Protein AF-A0A3Q9K697-F1 (afdb_monomer_lite)

Sequence (166 aa):
MRLKDEFSKLYELILGKHIRVTEDGYLLADDGKTVLEPRRKAKDVYQLDGGRGHDGISHFVMTSGNAEEFSQGAANIVTLYDISPYRNVPLRSEVAALENPDEPWDPEEPDGPADLDDYAVWKLLRTRPFADLPYAEIAVTVSDAGYLEHMVAGMRWATTMTGHVC

Foldseek 3Di:
DVVVVLVVVLVCQQQADKFFAAPVQWGDDPVSPHGDPPTDGPVVVAAFDSDWDQPPRTTITGGDHNVPVSVVSVCLFFVDKDKAPKDLQDWPQVLCCQVPVPDHDDPVDDTDGDDPPDPSSVVVQVPDDPVNHIDIDMDTDTPDPVVVVVVCVPDDDDDDDDDDDD

Organism: NCBI:txid47763

Secondary structure (DSSP, 8-state):
-HHHHHHHHHHHHHH--EEEE-TT-BBB-TTSSSBPSS--BHHHHS-EEEEEEE-SSSEEEEE---HHHHHHHHHHHEEEEEEPPPBSPPBHHHHHHHH-TTSPPPTTS---BPPTT-HHHHHHHTTS-GGGS-B--EEEEESSTHHHHHHTTT--------S---

Structure (mmCIF, N/CA/C/O backbone):
data_AF-A0A3Q9K697-F1
#
_entry.id   AF-A0A3Q9K697-F1
#
loop_
_atom_site.group_PDB
_atom_site.id
_atom_site.type_symbol
_atom_site.label_atom_id
_atom_site.label_alt_id
_atom_site.label_comp_id
_atom_site.label_asym_id
_atom_site.label_entity_id
_atom_site.label_seq_id
_atom_site.pdbx_PDB_ins_code
_atom_site.Cartn_x
_atom_site.Cartn_y
_atom_site.Cartn_z
_atom_site.occupancy
_atom_site.B_iso_or_equiv
_atom_site.auth_seq_id
_atom_site.auth_comp_id
_atom_site.auth_asym_id
_atom_site.auth_atom_id
_atom_site.pdbx_PDB_model_num
ATOM 1 N N . MET A 1 1 ? -7.075 -16.241 16.932 1.00 50.84 1 MET A N 1
ATOM 2 C CA . MET A 1 1 ? -5.805 -16.508 16.222 1.00 50.84 1 MET A CA 1
ATOM 3 C C . MET A 1 1 ? -4.968 -15.258 16.386 1.00 50.84 1 MET A C 1
ATOM 5 O O . MET A 1 1 ? -5.365 -14.237 15.847 1.00 50.84 1 MET A O 1
ATOM 9 N N . ARG A 1 2 ? -3.896 -15.321 17.187 1.00 61.94 2 ARG A N 1
ATOM 10 C CA . ARG A 1 2 ? -3.099 -14.166 17.648 1.00 61.94 2 ARG A CA 1
ATOM 11 C C . ARG A 1 2 ? -2.743 -13.168 16.531 1.00 61.94 2 ARG A C 1
ATOM 13 O O . ARG A 1 2 ? -2.864 -11.968 16.722 1.00 61.94 2 ARG A O 1
ATOM 20 N N . LEU A 1 3 ? -2.419 -13.687 15.348 1.00 64.56 3 LEU A N 1
ATOM 21 C CA . LEU A 1 3 ? -2.009 -12.910 14.177 1.00 64.56 3 LEU A CA 1
ATOM 22 C C . LEU A 1 3 ? -3.118 -11.993 13.628 1.00 64.56 3 LEU A C 1
ATOM 24 O O . LEU A 1 3 ? -2.841 -10.868 13.226 1.00 64.56 3 LEU A O 1
ATOM 28 N N . LYS A 1 4 ? -4.387 -12.425 13.661 1.00 66.19 4 LYS A N 1
ATOM 29 C CA . LYS A 1 4 ? -5.517 -11.633 13.141 1.00 66.19 4 LYS A CA 1
ATOM 30 C C . LYS A 1 4 ? -5.713 -10.332 13.928 1.00 66.19 4 LYS A C 1
ATOM 32 O O . LYS A 1 4 ? -5.968 -9.286 13.335 1.00 66.19 4 LYS A O 1
ATOM 37 N N . ASP A 1 5 ? -5.574 -10.410 15.248 1.00 73.00 5 ASP A N 1
ATOM 38 C CA . ASP A 1 5 ? -5.755 -9.264 16.140 1.00 73.00 5 ASP A CA 1
ATOM 39 C C . ASP A 1 5 ? -4.549 -8.307 16.050 1.00 73.00 5 ASP A C 1
ATOM 41 O O . ASP A 1 5 ? -4.717 -7.088 16.055 1.00 73.00 5 ASP A O 1
ATOM 45 N N . GLU A 1 6 ? -3.337 -8.847 15.872 1.00 75.31 6 GLU A N 1
ATOM 46 C CA . GLU A 1 6 ? -2.110 -8.064 15.667 1.00 75.31 6 GLU A CA 1
ATOM 47 C C . GLU A 1 6 ? -2.125 -7.270 14.346 1.00 75.31 6 GLU A C 1
ATOM 49 O O . GLU A 1 6 ? -1.790 -6.084 14.348 1.00 75.31 6 GLU A O 1
ATOM 54 N N . PHE A 1 7 ? -2.588 -7.858 13.234 1.00 74.88 7 PHE A N 1
ATOM 55 C CA . PHE A 1 7 ? -2.741 -7.130 11.964 1.00 74.88 7 PHE A CA 1
ATOM 56 C C . PHE A 1 7 ? -3.802 -6.034 12.034 1.00 74.88 7 PHE A C 1
ATOM 58 O O . PHE A 1 7 ? -3.580 -4.933 11.530 1.00 74.88 7 PHE A O 1
ATOM 65 N N . SER A 1 8 ? -4.938 -6.308 12.684 1.00 75.50 8 SER A N 1
ATOM 66 C CA . SER A 1 8 ? -5.965 -5.286 12.902 1.00 75.50 8 SER A CA 1
ATOM 67 C C . SER A 1 8 ? -5.396 -4.108 13.692 1.00 75.50 8 SER A C 1
ATOM 69 O O . SER A 1 8 ? -5.644 -2.959 13.337 1.00 75.50 8 SER A O 1
ATOM 71 N N . LYS A 1 9 ? -4.571 -4.381 14.713 1.00 82.38 9 LYS A N 1
ATOM 72 C CA . LYS A 1 9 ? -3.900 -3.335 15.487 1.00 82.38 9 LYS A CA 1
ATOM 73 C C . LYS A 1 9 ? -2.928 -2.523 14.627 1.00 82.38 9 LYS A C 1
ATOM 75 O O . LYS A 1 9 ? -2.962 -1.302 14.693 1.00 82.38 9 LYS A O 1
ATOM 80 N N . LEU A 1 10 ? -2.098 -3.156 13.797 1.00 81.38 10 LEU A N 1
ATOM 81 C CA . LEU A 1 10 ? -1.206 -2.430 12.880 1.00 81.38 10 LEU A CA 1
ATOM 82 C C . LEU A 1 10 ? -1.974 -1.527 11.906 1.00 81.38 10 LEU A C 1
ATOM 84 O O . LEU A 1 10 ? -1.554 -0.401 11.647 1.00 81.38 10 LEU A O 1
ATOM 88 N N . TYR A 1 11 ? -3.112 -1.996 11.398 1.00 79.88 11 TYR A N 1
ATOM 89 C CA . TYR A 1 11 ? -3.968 -1.211 10.511 1.00 79.88 11 TYR A CA 1
ATOM 90 C C . TYR A 1 11 ? -4.590 0.000 11.226 1.00 79.88 11 TYR A C 1
ATOM 92 O O . TYR A 1 11 ? -4.641 1.098 10.674 1.00 79.88 11 TYR A O 1
ATOM 100 N N . GLU A 1 12 ? -5.003 -0.159 12.484 1.00 85.75 12 GLU A N 1
ATOM 101 C CA . GLU A 1 12 ? -5.438 0.972 13.312 1.00 85.75 12 GLU A CA 1
ATOM 102 C C . GLU A 1 12 ? -4.287 1.937 13.625 1.00 85.75 12 GLU A C 1
ATOM 104 O O . GLU A 1 12 ? -4.508 3.140 13.711 1.00 85.75 12 GLU A O 1
ATOM 109 N N . LEU A 1 13 ? -3.051 1.452 13.762 1.00 86.44 13 LEU A N 1
ATOM 110 C CA . LEU A 1 13 ? -1.897 2.323 13.983 1.00 86.44 13 LEU A CA 1
ATOM 111 C C . LEU A 1 13 ? -1.549 3.152 12.743 1.00 86.44 13 LEU A C 1
ATOM 113 O O . LEU A 1 13 ? -1.099 4.280 12.900 1.00 86.44 13 LEU A O 1
ATOM 117 N N . ILE A 1 14 ? -1.771 2.656 11.522 1.00 83.81 14 ILE A N 1
ATOM 118 C CA . ILE A 1 14 ? -1.457 3.435 10.314 1.00 83.81 14 ILE A CA 1
ATOM 119 C C . ILE A 1 14 ? -2.583 4.389 9.900 1.00 83.81 14 ILE A C 1
ATOM 121 O O . ILE A 1 14 ? -2.304 5.526 9.529 1.00 83.81 14 ILE A O 1
ATOM 125 N N . LEU A 1 15 ? -3.848 3.969 9.996 1.00 83.56 15 LEU A N 1
ATOM 126 C CA . LEU A 1 15 ? -4.989 4.775 9.534 1.00 83.56 15 LEU A CA 1
ATOM 127 C C . LEU A 1 15 ? -5.803 5.410 10.663 1.00 83.56 15 LEU A C 1
ATOM 129 O O . LEU A 1 15 ? -6.660 6.250 10.402 1.00 83.56 15 LEU A O 1
ATOM 133 N N . GLY A 1 16 ? -5.549 5.014 11.906 1.00 87.25 16 GLY A N 1
ATOM 134 C CA . GLY A 1 16 ? -6.386 5.351 13.045 1.00 87.25 16 GLY A CA 1
ATOM 135 C C . GLY A 1 16 ? -7.506 4.342 13.269 1.00 87.25 16 GLY A C 1
ATOM 136 O O . GLY A 1 16 ? -7.898 3.565 12.391 1.00 87.25 16 GLY A O 1
ATOM 137 N N . LYS A 1 17 ? -8.062 4.363 14.480 1.00 88.56 17 LYS A N 1
ATOM 138 C CA . LYS A 1 17 ? -9.176 3.500 14.849 1.00 88.56 17 LYS A CA 1
ATOM 139 C C . LYS A 1 17 ? -10.447 3.945 14.144 1.00 88.56 17 LYS A C 1
ATOM 141 O O . LYS A 1 17 ? -10.842 5.108 14.216 1.00 88.56 17 LYS A O 1
ATOM 146 N N . HIS A 1 18 ? -11.125 2.981 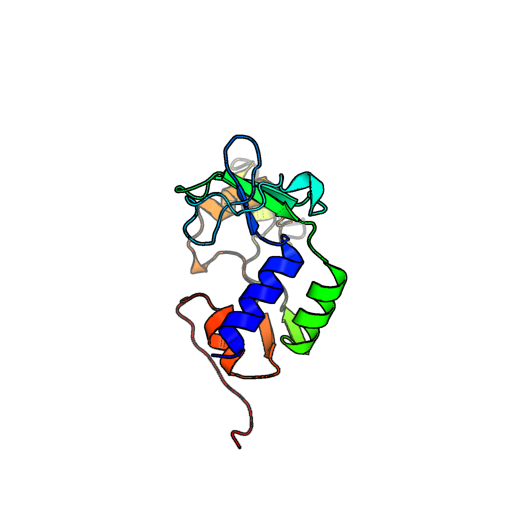13.540 1.00 90.19 18 HIS A N 1
ATOM 147 C CA . HIS A 1 18 ? -12.415 3.172 12.901 1.00 90.19 18 HIS A CA 1
ATOM 148 C C . HIS A 1 18 ? -13.535 3.247 13.953 1.00 90.19 18 HIS A C 1
ATOM 150 O O . HIS A 1 18 ? -13.776 2.288 14.686 1.00 90.19 18 HIS A O 1
ATOM 156 N N . ILE A 1 19 ? -14.217 4.392 14.047 1.00 93.12 19 ILE A N 1
ATOM 157 C CA . ILE A 1 19 ? -15.293 4.630 15.015 1.00 93.12 19 ILE A CA 1
ATOM 158 C C . ILE A 1 19 ? -16.597 4.866 14.261 1.00 93.12 19 ILE A C 1
ATOM 160 O O . ILE A 1 19 ? -16.758 5.873 13.566 1.00 93.12 19 ILE A O 1
ATOM 164 N N . ARG A 1 20 ? -17.550 3.951 14.442 1.00 95.81 20 ARG A N 1
ATOM 165 C CA . ARG A 1 20 ? -18.887 4.068 13.861 1.00 95.81 20 ARG A CA 1
ATOM 166 C C . ARG A 1 20 ? -19.710 5.111 14.591 1.00 95.81 20 ARG A C 1
ATOM 168 O O . ARG A 1 20 ? -19.751 5.155 15.825 1.00 95.81 20 ARG A O 1
ATOM 175 N N . VAL A 1 21 ? -20.382 5.940 13.807 1.00 96.94 21 VAL A N 1
ATOM 176 C CA . VAL A 1 21 ? -21.202 7.035 14.298 1.00 96.94 21 VAL A CA 1
ATOM 177 C C . VAL A 1 21 ? -22.496 7.182 13.508 1.00 96.94 21 VAL A C 1
ATOM 179 O O . VAL A 1 21 ? -22.601 6.795 12.345 1.00 96.94 21 VAL A O 1
ATOM 182 N N . THR A 1 22 ? -23.500 7.783 14.138 1.00 96.12 22 THR A N 1
ATOM 183 C CA . THR A 1 22 ? -24.665 8.312 13.421 1.00 96.12 22 THR A CA 1
ATOM 184 C C . THR A 1 22 ? -24.242 9.454 12.492 1.00 96.12 22 THR A C 1
ATOM 186 O O . THR A 1 22 ? -23.162 10.021 12.653 1.00 96.12 22 THR A O 1
ATOM 189 N N . GLU A 1 23 ? -25.139 9.893 11.608 1.00 92.81 23 GLU A N 1
ATOM 190 C CA . GLU A 1 23 ? -24.937 11.098 10.786 1.00 92.81 23 GLU A CA 1
ATOM 191 C C . GLU A 1 23 ? -24.586 12.337 11.641 1.00 92.81 23 GLU A C 1
ATOM 193 O O . GLU A 1 23 ? -23.666 13.087 11.325 1.00 92.81 23 GLU A O 1
ATOM 198 N N . ASP A 1 24 ? -25.212 12.471 12.818 1.00 93.69 24 ASP A N 1
ATOM 199 C CA . ASP A 1 24 ? -24.921 13.545 13.785 1.00 93.69 24 ASP A CA 1
ATOM 200 C C . ASP A 1 24 ? -23.622 13.367 14.613 1.00 93.69 24 ASP A C 1
ATOM 202 O O . 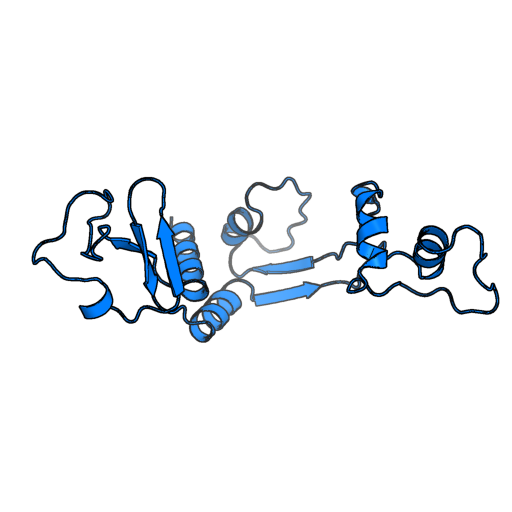ASP A 1 24 ? -23.310 14.198 15.483 1.00 93.69 24 ASP A O 1
ATOM 206 N N . GLY A 1 25 ? -22.881 12.273 14.401 1.00 94.94 25 GLY A N 1
ATOM 207 C CA . GLY A 1 25 ? -21.607 11.977 15.063 1.00 94.94 25 GLY A CA 1
ATOM 208 C C . GLY A 1 25 ? -21.692 11.271 16.424 1.00 94.94 25 GLY A C 1
ATOM 209 O O . GLY A 1 25 ? -20.708 11.301 17.169 1.00 94.94 25 GLY A O 1
ATOM 210 N N . TYR A 1 26 ? -22.831 10.671 16.791 1.00 97.38 26 TYR A N 1
ATOM 211 C CA . TYR A 1 26 ? -22.979 9.915 18.045 1.00 97.38 26 TYR A CA 1
ATOM 212 C C . TYR A 1 26 ? -22.442 8.498 17.923 1.00 97.38 26 TYR A C 1
ATOM 214 O O . TYR A 1 26 ? -22.660 7.859 16.902 1.00 97.38 26 TYR A O 1
ATOM 222 N N . LEU A 1 27 ? -21.783 8.008 18.974 1.00 97.06 27 LEU A N 1
ATOM 223 C CA . LEU A 1 27 ? -21.168 6.682 18.988 1.00 97.06 27 LEU A CA 1
ATOM 224 C C . LEU A 1 27 ? -22.199 5.562 18.806 1.00 97.06 27 LEU A C 1
ATOM 226 O O . LEU A 1 27 ? -23.234 5.535 19.479 1.00 97.06 27 LEU A O 1
ATOM 230 N N . LEU A 1 28 ? -21.868 4.626 17.920 1.00 96.94 28 LEU A N 1
ATOM 231 C CA . LEU A 1 28 ? -22.634 3.414 17.658 1.00 96.94 28 LEU A CA 1
ATOM 232 C C . LEU A 1 28 ? -21.919 2.184 18.222 1.00 96.94 28 LEU A C 1
ATOM 234 O O . LEU A 1 28 ? -20.698 2.172 18.378 1.00 96.94 28 LEU A O 1
ATOM 238 N N . ALA A 1 29 ? -22.696 1.149 18.523 1.00 94.44 29 ALA A N 1
ATOM 239 C CA . ALA A 1 29 ? -22.194 -0.177 18.840 1.00 94.44 29 ALA A CA 1
ATOM 240 C C . ALA A 1 29 ? -21.620 -0.866 17.589 1.00 94.44 29 ALA A C 1
ATOM 242 O O . ALA A 1 29 ? -21.742 -0.382 16.460 1.00 94.44 29 ALA A O 1
ATOM 243 N N . ASP A 1 30 ? -21.033 -2.047 17.787 1.00 89.38 30 ASP A N 1
ATOM 244 C CA . ASP A 1 30 ? -20.393 -2.822 16.718 1.00 89.38 30 ASP A CA 1
ATOM 245 C C . ASP A 1 30 ? -21.367 -3.286 15.624 1.00 89.38 30 ASP A C 1
ATOM 247 O O . ASP A 1 30 ? -20.938 -3.614 14.519 1.00 89.38 30 ASP A O 1
ATOM 251 N N . ASP A 1 31 ? -22.676 -3.274 15.885 1.00 91.62 31 ASP A N 1
ATOM 252 C CA . ASP A 1 31 ? -23.705 -3.539 14.874 1.00 91.62 31 ASP A CA 1
ATOM 253 C C . ASP A 1 31 ? -23.899 -2.382 13.873 1.00 91.62 31 ASP A C 1
ATOM 255 O O . ASP A 1 31 ? -24.618 -2.538 12.883 1.00 91.62 31 ASP A O 1
ATOM 259 N N . GLY A 1 32 ? -23.271 -1.227 14.128 1.00 90.25 32 GLY A N 1
ATOM 260 C CA . GLY A 1 32 ? -23.369 -0.017 13.315 1.00 90.25 32 GLY A CA 1
ATOM 261 C C . GLY A 1 32 ? -24.757 0.621 13.312 1.00 90.25 32 GLY A C 1
ATOM 262 O O . GLY A 1 32 ? -25.053 1.416 12.426 1.00 90.25 32 GLY A O 1
ATOM 263 N N . LYS A 1 33 ? -25.634 0.272 14.258 1.00 93.62 33 LYS A N 1
ATOM 264 C CA . LYS A 1 33 ? -27.035 0.728 14.287 1.00 93.62 33 LYS A CA 1
ATOM 265 C C . LYS A 1 33 ? -27.474 1.190 15.666 1.00 93.62 33 LYS A C 1
ATOM 267 O O . LYS A 1 33 ? -28.210 2.169 15.779 1.00 93.62 33 LYS A O 1
ATOM 272 N N . THR A 1 34 ? -27.036 0.501 16.710 1.00 96.50 34 THR A N 1
ATOM 273 C CA . THR A 1 34 ? -27.436 0.797 18.081 1.00 96.50 34 THR A CA 1
ATOM 274 C C . THR A 1 34 ? -26.610 1.958 18.617 1.00 96.50 34 THR A C 1
ATOM 276 O O . THR A 1 34 ? -25.388 1.872 18.695 1.00 96.50 34 THR A O 1
ATOM 279 N N . VAL A 1 35 ? -27.269 3.053 19.003 1.00 96.38 35 VAL A N 1
ATOM 280 C CA . VAL A 1 35 ? -26.604 4.183 19.671 1.00 96.38 35 VAL A CA 1
ATOM 281 C C . VAL A 1 35 ? -26.164 3.751 21.066 1.00 96.38 35 VAL A C 1
ATOM 283 O O . VAL A 1 35 ? -26.956 3.193 21.825 1.00 96.38 35 VAL A O 1
ATOM 286 N N . LEU A 1 36 ? -24.896 3.996 21.400 1.00 95.12 36 LEU A N 1
ATOM 287 C CA . LEU A 1 36 ? -24.352 3.651 22.710 1.00 95.12 36 LEU A CA 1
ATOM 288 C C . LEU A 1 36 ? -24.876 4.594 23.793 1.00 95.12 36 LEU A C 1
ATOM 290 O O . LEU A 1 36 ? -24.879 5.814 23.618 1.00 95.12 36 LEU A O 1
ATOM 294 N N . GLU A 1 37 ? -25.213 4.016 24.946 1.00 94.00 37 GLU A N 1
ATOM 295 C CA . GLU A 1 37 ? -25.554 4.760 26.155 1.00 94.00 37 GLU A CA 1
ATOM 296 C C . GLU A 1 37 ? -24.394 4.729 27.174 1.00 94.00 37 GLU A C 1
ATOM 298 O O . GLU A 1 37 ? -23.790 3.675 27.390 1.00 94.00 37 GLU A O 1
ATOM 303 N N . PRO A 1 38 ? -24.044 5.864 27.813 1.00 92.56 38 PRO A N 1
ATOM 304 C CA . PRO A 1 38 ? -24.649 7.180 27.627 1.00 92.56 38 PRO A CA 1
ATOM 305 C C . PRO A 1 38 ? -24.288 7.794 26.268 1.00 92.56 38 PRO A C 1
ATOM 307 O O . PRO A 1 38 ? -23.133 7.721 25.826 1.00 92.56 38 PRO A O 1
ATOM 310 N N . ARG A 1 39 ? -25.276 8.446 25.646 1.00 95.25 39 ARG A N 1
ATOM 311 C CA . ARG A 1 39 ? -25.136 9.103 24.343 1.00 95.25 39 ARG A CA 1
ATOM 312 C C . ARG A 1 39 ? -24.018 10.151 24.349 1.00 95.25 39 ARG A C 1
ATOM 314 O O . ARG A 1 39 ? -24.119 11.197 24.988 1.00 95.25 39 ARG A O 1
ATOM 321 N N . ARG A 1 40 ? -22.957 9.888 23.583 1.00 96.81 40 ARG A N 1
ATOM 322 C CA . ARG A 1 40 ? -21.770 10.751 23.441 1.00 96.81 40 ARG A CA 1
ATOM 323 C C . ARG A 1 40 ? -21.397 10.920 21.975 1.00 96.81 40 ARG A C 1
ATOM 325 O O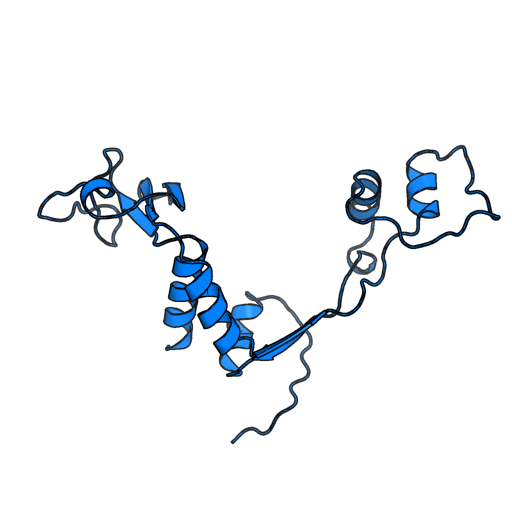 . ARG A 1 40 ? -21.576 9.988 21.189 1.00 96.81 40 ARG A O 1
ATOM 332 N N . LYS A 1 41 ? -20.887 12.096 21.597 1.00 96.06 41 LYS A N 1
ATOM 333 C CA . LYS A 1 41 ? -20.324 12.297 20.256 1.00 96.06 41 LYS A CA 1
ATOM 334 C C . LYS A 1 41 ? -18.883 11.813 20.219 1.00 96.06 41 LYS A C 1
ATOM 336 O O . LYS A 1 41 ? -18.150 11.986 21.188 1.00 96.06 41 LYS A O 1
ATOM 341 N N . ALA A 1 42 ? -18.461 11.261 19.084 1.00 93.75 42 ALA A N 1
ATOM 342 C CA . ALA A 1 42 ? -17.102 10.747 18.932 1.00 93.75 42 ALA A CA 1
ATOM 343 C C . ALA A 1 42 ? -16.037 11.824 19.191 1.00 93.75 42 ALA A C 1
ATOM 345 O O . ALA A 1 42 ? -15.076 11.567 19.904 1.00 93.75 42 ALA A O 1
ATOM 346 N N . LYS A 1 43 ? -16.258 13.052 18.707 1.00 93.50 43 LYS A N 1
ATOM 347 C CA . LYS A 1 43 ? -15.337 14.187 18.900 1.00 93.50 43 LYS A CA 1
ATOM 348 C C . LYS A 1 43 ? -15.134 14.612 20.362 1.00 93.50 43 LYS A C 1
ATOM 350 O O . LYS A 1 43 ? -14.167 15.298 20.658 1.00 93.50 43 LYS A O 1
ATOM 355 N N . ASP A 1 44 ? -16.064 14.254 21.250 1.00 94.88 44 ASP A N 1
ATOM 356 C CA . ASP A 1 44 ? -15.986 14.605 22.673 1.00 94.88 44 ASP A CA 1
ATOM 357 C C . ASP A 1 44 ? -15.212 13.535 23.466 1.00 94.88 44 ASP A C 1
ATOM 359 O O . ASP A 1 44 ? -14.869 13.741 24.627 1.00 94.88 44 ASP A O 1
ATOM 363 N N . VAL A 1 45 ? -14.969 12.370 22.853 1.00 93.25 45 VAL A N 1
ATOM 364 C CA . VAL A 1 45 ? -14.338 11.197 23.479 1.00 93.25 45 VAL A CA 1
ATOM 365 C C . VAL A 1 45 ? -12.976 10.890 22.855 1.00 93.25 45 VAL A C 1
ATOM 367 O O . VAL A 1 45 ? -12.089 10.390 23.542 1.00 93.25 45 VAL A O 1
ATOM 370 N N . TYR A 1 46 ? -12.805 11.188 21.568 1.00 90.25 46 TYR A N 1
ATOM 371 C CA . TYR A 1 46 ? -11.635 10.825 20.779 1.00 90.25 46 TYR A CA 1
ATOM 372 C C . TYR A 1 46 ? -11.044 12.035 20.061 1.00 90.25 46 TYR A C 1
ATOM 374 O O . TYR A 1 46 ? -11.763 12.939 19.632 1.00 90.25 46 TYR A O 1
ATOM 382 N N . GLN A 1 47 ? -9.728 12.000 19.859 1.00 89.50 47 GLN A N 1
ATOM 383 C CA . GLN A 1 47 ? -9.036 12.886 18.932 1.00 89.50 47 GLN A CA 1
ATOM 384 C C . GLN A 1 47 ? -9.208 12.345 17.507 1.00 89.50 47 GLN A C 1
ATOM 386 O O . GLN A 1 47 ? -8.806 11.219 17.221 1.00 89.50 47 GLN A O 1
ATOM 391 N N . LEU A 1 48 ? -9.853 13.130 16.642 1.00 89.88 48 LEU A N 1
ATOM 392 C CA . LEU A 1 48 ? -10.248 12.727 15.291 1.00 89.88 48 LEU A CA 1
ATOM 393 C C . LEU A 1 48 ? -9.517 13.571 14.243 1.00 89.88 48 LEU A C 1
ATOM 395 O O . LEU A 1 48 ? -9.780 14.768 14.130 1.00 89.88 48 LEU A O 1
ATOM 399 N N . ASP A 1 49 ? -8.648 12.946 13.459 1.00 86.38 49 ASP A N 1
ATOM 400 C CA . ASP A 1 49 ? -7.961 13.566 12.315 1.00 86.38 49 ASP A CA 1
ATOM 401 C C . ASP A 1 49 ? -7.699 12.580 11.152 1.00 86.38 49 ASP A C 1
ATOM 403 O O . ASP A 1 49 ? -7.339 13.019 10.062 1.00 86.38 49 ASP A O 1
ATOM 407 N N . GLY A 1 50 ? -7.973 11.279 11.327 1.00 82.44 50 GLY A N 1
ATOM 408 C CA . GLY A 1 50 ? -7.758 10.239 10.312 1.00 82.44 50 GLY A CA 1
ATOM 409 C C . GLY A 1 50 ? -8.797 10.218 9.186 1.00 82.44 50 GLY A C 1
ATOM 410 O O . GLY A 1 50 ? -8.720 9.400 8.274 1.00 82.44 50 GLY A O 1
ATOM 411 N N . GLY A 1 51 ? -9.789 11.111 9.234 1.00 87.62 51 GLY A N 1
ATOM 412 C CA . GLY A 1 51 ? -10.808 11.267 8.198 1.00 87.62 51 GLY A CA 1
ATOM 413 C C . GLY A 1 51 ? -12.187 10.724 8.575 1.00 87.62 51 GLY A C 1
ATOM 414 O O . GLY A 1 51 ? -12.495 10.443 9.736 1.00 87.62 51 GLY A O 1
ATOM 415 N N . ARG A 1 52 ? -13.067 10.660 7.571 1.00 92.50 52 ARG A N 1
ATOM 416 C CA . ARG A 1 52 ? -14.474 10.263 7.713 1.00 92.50 52 ARG A CA 1
ATOM 417 C C . ARG A 1 52 ? -14.988 9.578 6.452 1.00 92.50 52 ARG A C 1
ATOM 419 O O . ARG A 1 52 ? -14.527 9.895 5.357 1.00 92.50 52 ARG A O 1
ATOM 426 N N . GLY A 1 53 ? -15.991 8.721 6.599 1.00 92.44 53 GLY A N 1
ATOM 427 C CA . GLY A 1 53 ? -16.607 8.021 5.475 1.00 92.44 53 GLY A CA 1
ATOM 428 C C . GLY A 1 53 ? -17.911 7.315 5.833 1.00 92.44 53 GLY A C 1
ATOM 429 O O . GLY A 1 53 ? -18.573 7.660 6.815 1.00 92.44 53 GLY A O 1
ATOM 430 N N . HIS A 1 54 ? -18.291 6.349 4.998 1.00 92.94 54 HIS A N 1
ATOM 431 C CA . HIS A 1 54 ? -19.469 5.507 5.181 1.00 92.94 54 HIS A CA 1
ATOM 432 C C . HIS A 1 54 ? -19.140 4.062 4.783 1.00 92.94 54 HIS A C 1
ATOM 434 O O . HIS A 1 54 ? -18.600 3.838 3.700 1.00 92.94 54 HIS A O 1
ATOM 440 N N . ASP A 1 55 ? -19.457 3.088 5.640 1.00 88.19 55 ASP A N 1
ATOM 441 C CA . ASP A 1 55 ? -19.116 1.665 5.440 1.00 88.19 55 ASP A CA 1
ATOM 442 C C . ASP A 1 55 ? -20.259 0.837 4.819 1.00 88.19 55 ASP A C 1
ATOM 444 O O . ASP A 1 55 ? -20.194 -0.388 4.744 1.00 88.19 55 ASP A O 1
ATOM 448 N N . GLY A 1 56 ? -21.320 1.509 4.366 1.00 88.94 56 GLY A N 1
ATOM 449 C CA . GLY A 1 56 ? -22.527 0.887 3.813 1.00 88.94 56 GLY A CA 1
ATOM 450 C C . GLY A 1 56 ? -23.615 0.634 4.859 1.00 88.94 56 GLY A C 1
ATOM 451 O O . GLY A 1 56 ? -24.772 0.454 4.487 1.00 88.94 56 GLY A O 1
ATOM 452 N N . ILE A 1 57 ? -23.269 0.680 6.148 1.00 91.81 57 ILE A N 1
ATOM 453 C CA . ILE A 1 57 ? -24.203 0.513 7.269 1.00 91.81 57 ILE A CA 1
ATOM 454 C C . ILE A 1 57 ? -24.303 1.807 8.078 1.00 91.81 57 ILE A C 1
ATOM 456 O O . ILE A 1 57 ? -25.399 2.202 8.472 1.00 91.81 57 ILE A O 1
ATOM 460 N N . SER A 1 58 ? -23.166 2.455 8.326 1.00 93.50 58 SER A N 1
ATOM 461 C CA . SER A 1 58 ? -23.052 3.623 9.190 1.00 93.50 58 SER A CA 1
ATOM 462 C C . SER A 1 58 ? -22.030 4.625 8.671 1.00 93.50 58 SER A C 1
ATOM 464 O O . SER A 1 58 ? -21.133 4.300 7.885 1.00 93.50 58 SER A O 1
ATOM 466 N N . HIS A 1 59 ? -22.148 5.862 9.152 1.00 95.88 59 HIS A N 1
ATOM 467 C CA . HIS A 1 59 ? -21.058 6.815 9.039 1.00 95.88 59 HIS A CA 1
ATOM 468 C C . HIS A 1 59 ? -19.923 6.410 9.968 1.00 95.88 59 HIS A C 1
ATOM 470 O O . HIS A 1 59 ? -20.125 5.776 11.005 1.00 95.88 59 HIS A O 1
ATOM 476 N N . PHE A 1 60 ? -18.719 6.832 9.620 1.00 94.25 60 PHE A N 1
ATOM 477 C CA . PHE A 1 60 ? -17.574 6.638 10.479 1.00 94.25 60 PHE A CA 1
ATOM 478 C C . PHE A 1 60 ? -16.642 7.831 10.492 1.00 94.25 60 PHE A C 1
ATOM 480 O O . PHE A 1 60 ? -16.566 8.615 9.542 1.00 94.25 60 PHE A O 1
ATOM 487 N N . VAL A 1 61 ? -15.900 7.920 11.586 1.00 94.50 61 VAL A N 1
ATOM 488 C CA . VAL A 1 61 ? -14.771 8.824 11.775 1.00 94.50 61 VAL A CA 1
ATOM 489 C C . VAL A 1 61 ? -13.569 8.010 12.230 1.00 94.50 61 VAL A C 1
ATOM 491 O O . VAL A 1 61 ? -13.729 6.941 12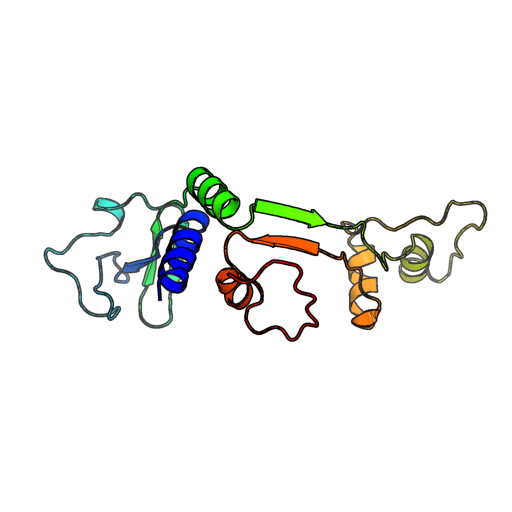.822 1.00 94.50 61 VAL A O 1
ATOM 494 N N . MET A 1 62 ? -12.371 8.500 11.942 1.00 93.12 62 MET A N 1
ATOM 495 C CA . MET A 1 62 ? -11.132 7.824 12.312 1.00 93.12 62 MET A CA 1
ATOM 496 C C . MET A 1 62 ? -10.332 8.679 13.290 1.00 93.12 62 MET A C 1
ATOM 498 O O . MET A 1 62 ? -10.302 9.909 13.180 1.00 93.12 62 MET A O 1
ATOM 502 N N . THR A 1 63 ? -9.712 8.029 14.274 1.00 91.06 63 THR A N 1
ATOM 503 C CA . THR A 1 63 ? -8.727 8.699 15.135 1.00 91.06 63 THR A CA 1
ATOM 504 C C . THR A 1 63 ? -7.449 8.992 14.362 1.00 91.06 63 THR A C 1
ATOM 506 O O . THR A 1 63 ? -7.302 8.566 13.220 1.00 91.06 63 THR A O 1
ATOM 509 N N . SER A 1 64 ? -6.495 9.655 15.002 1.00 87.62 64 SER A N 1
ATOM 510 C CA . SER A 1 64 ? -5.119 9.664 14.512 1.00 87.62 64 SER A CA 1
ATOM 511 C C . SER A 1 64 ? -4.547 8.260 14.489 1.00 87.62 64 SER A C 1
ATOM 513 O O . SER A 1 64 ? -4.759 7.480 15.425 1.00 87.62 64 SER A O 1
ATOM 515 N N . GLY A 1 65 ? -3.815 7.952 13.422 1.00 86.81 65 GLY A N 1
ATOM 516 C CA . GLY A 1 65 ? -2.825 6.888 13.452 1.00 86.81 65 GLY A CA 1
ATOM 517 C C . GLY A 1 65 ? -1.642 7.280 14.344 1.00 86.81 65 GLY A C 1
ATOM 518 O O . GLY A 1 65 ? -1.450 8.445 14.694 1.00 86.81 65 GLY A O 1
ATOM 519 N N . ASN A 1 66 ? -0.825 6.297 14.693 1.00 88.50 66 ASN A N 1
ATOM 520 C CA . ASN A 1 66 ? 0.457 6.467 15.352 1.00 88.50 66 ASN A CA 1
ATOM 521 C C . ASN A 1 66 ? 1.542 5.814 14.486 1.00 88.50 66 ASN A C 1
ATOM 523 O O . ASN A 1 66 ? 1.829 4.622 14.612 1.00 88.50 66 ASN A O 1
ATOM 527 N N . ALA A 1 67 ? 2.137 6.610 13.593 1.00 86.00 67 ALA A N 1
ATOM 528 C CA . ALA A 1 67 ? 3.151 6.138 12.651 1.00 86.00 67 ALA A CA 1
ATOM 529 C C . ALA A 1 67 ? 4.411 5.591 13.347 1.00 86.00 67 ALA A C 1
ATOM 531 O O . ALA A 1 67 ? 5.060 4.687 12.819 1.00 86.00 67 ALA A O 1
ATOM 532 N N . GLU A 1 68 ? 4.750 6.103 14.533 1.00 87.81 68 GLU A N 1
ATOM 533 C CA . GLU A 1 68 ? 5.898 5.638 15.315 1.00 87.81 68 GLU A CA 1
ATOM 534 C C . GLU A 1 68 ? 5.638 4.247 15.907 1.00 87.81 68 GLU A C 1
ATOM 536 O O . GLU A 1 68 ? 6.424 3.325 15.685 1.00 87.81 68 GLU A O 1
ATOM 541 N N . GLU A 1 69 ? 4.499 4.049 16.580 1.00 88.25 69 GLU A N 1
ATOM 542 C CA . GLU A 1 69 ? 4.123 2.731 17.114 1.00 88.25 69 GLU A CA 1
ATOM 543 C C . GLU A 1 69 ? 3.866 1.723 15.985 1.00 88.25 69 GLU A C 1
ATOM 545 O O . GLU A 1 69 ? 4.240 0.556 16.113 1.00 88.25 69 GLU A O 1
ATOM 550 N N . PHE A 1 70 ? 3.308 2.168 14.851 1.00 87.88 70 PHE A N 1
ATOM 551 C CA . PHE A 1 70 ? 3.227 1.350 13.642 1.00 87.88 70 PHE A CA 1
ATOM 552 C C . PHE A 1 70 ? 4.616 0.892 13.197 1.00 87.88 70 PHE A C 1
ATOM 554 O O . PHE A 1 70 ? 4.828 -0.305 13.024 1.00 87.88 70 PHE A O 1
ATOM 561 N N . SER A 1 71 ? 5.566 1.819 13.047 1.00 85.25 71 SER A N 1
ATOM 562 C CA . SER A 1 71 ? 6.921 1.508 12.580 1.00 85.25 71 SER A CA 1
ATOM 563 C C . SER A 1 71 ? 7.621 0.527 13.517 1.00 85.25 71 SER A C 1
ATOM 565 O O . SER A 1 71 ? 8.211 -0.452 13.062 1.00 85.25 71 SER A O 1
ATOM 567 N N . GLN A 1 72 ? 7.494 0.726 14.830 1.00 87.06 72 GLN A N 1
ATOM 568 C CA . GLN A 1 72 ? 8.062 -0.176 15.829 1.00 87.06 72 GLN A CA 1
ATOM 569 C C . GLN A 1 72 ? 7.406 -1.564 15.799 1.00 87.06 72 GLN A C 1
ATOM 571 O O . GLN A 1 72 ? 8.095 -2.579 15.901 1.00 87.06 72 GLN A O 1
ATOM 576 N N . GLY A 1 73 ? 6.079 -1.625 15.656 1.00 85.31 73 GLY A N 1
ATOM 577 C CA . GLY A 1 73 ? 5.334 -2.877 15.537 1.00 85.31 73 GLY A CA 1
ATOM 578 C C . GLY A 1 73 ? 5.676 -3.637 14.255 1.00 85.31 73 GLY A C 1
ATOM 579 O O . GLY A 1 73 ? 5.931 -4.839 14.303 1.00 85.31 73 GLY A O 1
ATOM 580 N N . ALA A 1 74 ? 5.752 -2.930 13.128 1.00 84.25 74 ALA A N 1
ATOM 581 C CA . ALA A 1 74 ? 6.138 -3.484 11.838 1.00 84.25 74 ALA A CA 1
ATOM 582 C C . ALA A 1 74 ? 7.574 -4.025 11.864 1.00 84.25 74 ALA A C 1
ATOM 584 O O . ALA A 1 74 ? 7.798 -5.131 11.383 1.00 84.25 74 ALA A O 1
ATOM 585 N N . ALA A 1 75 ? 8.519 -3.322 12.499 1.00 84.75 75 ALA A N 1
ATOM 586 C CA . ALA A 1 75 ? 9.905 -3.777 12.650 1.00 84.75 75 ALA A CA 1
ATOM 587 C C . ALA A 1 75 ? 10.049 -5.053 13.506 1.00 84.75 75 ALA A C 1
ATOM 589 O O . ALA A 1 75 ? 10.989 -5.824 13.324 1.00 84.75 75 ALA A O 1
ATOM 590 N N . ASN A 1 76 ? 9.109 -5.313 14.422 1.00 85.75 76 ASN A N 1
ATOM 591 C CA . ASN A 1 76 ? 9.072 -6.568 15.184 1.00 85.75 76 ASN A CA 1
ATOM 592 C C . ASN A 1 76 ? 8.543 -7.755 14.354 1.00 85.75 76 ASN A C 1
ATOM 594 O O . ASN A 1 76 ? 8.729 -8.913 14.739 1.00 85.75 76 ASN A O 1
ATOM 598 N N . ILE A 1 77 ? 7.866 -7.479 13.236 1.00 84.88 77 ILE A N 1
ATOM 599 C CA . ILE A 1 77 ? 7.291 -8.484 12.337 1.00 84.88 77 ILE A CA 1
ATOM 600 C C . ILE A 1 77 ? 8.211 -8.705 11.141 1.00 84.88 77 ILE A C 1
ATOM 602 O O . ILE A 1 77 ? 8.668 -9.825 10.942 1.00 84.88 77 ILE A O 1
ATOM 606 N N . VAL A 1 78 ? 8.512 -7.651 10.380 1.00 84.88 78 VAL A N 1
ATOM 607 C CA . VAL A 1 78 ? 9.473 -7.654 9.271 1.00 84.88 78 VAL A CA 1
ATOM 608 C C . VAL A 1 78 ? 10.824 -7.214 9.823 1.00 84.88 78 VAL A C 1
ATOM 610 O O . VAL A 1 78 ? 11.090 -6.025 9.985 1.00 84.88 78 VAL A O 1
ATOM 613 N N . THR A 1 79 ? 11.669 -8.187 10.149 1.00 83.81 79 THR A N 1
ATOM 614 C CA . THR A 1 79 ? 12.953 -7.949 10.826 1.00 83.81 79 THR A CA 1
ATOM 615 C C . THR A 1 79 ? 14.066 -7.564 9.858 1.00 83.81 79 THR A C 1
ATOM 617 O O . THR A 1 79 ? 15.032 -6.909 10.246 1.00 83.81 79 THR A O 1
ATOM 620 N N . LEU A 1 80 ? 13.929 -7.956 8.592 1.00 85.00 80 LEU A N 1
ATOM 621 C CA . LEU A 1 80 ? 14.807 -7.566 7.500 1.00 85.00 80 LEU A CA 1
ATOM 622 C C . LEU A 1 80 ? 13.982 -7.504 6.219 1.00 85.00 80 LEU A C 1
ATOM 624 O O . LEU A 1 80 ? 13.113 -8.347 5.997 1.00 85.00 80 LEU A O 1
ATOM 628 N N . TYR A 1 81 ? 14.285 -6.545 5.360 1.00 86.69 81 TYR A N 1
ATOM 629 C CA . TYR A 1 81 ? 13.827 -6.574 3.984 1.00 86.69 81 TYR A CA 1
ATOM 630 C C . TYR A 1 81 ? 14.925 -6.052 3.067 1.00 86.69 81 TYR A C 1
ATOM 632 O O . TYR A 1 81 ? 15.750 -5.235 3.476 1.00 86.69 81 TYR A O 1
ATOM 640 N N . ASP A 1 82 ? 14.922 -6.543 1.838 1.00 89.00 82 ASP A N 1
ATOM 641 C CA . ASP A 1 82 ? 15.773 -6.074 0.759 1.00 89.00 82 ASP A CA 1
ATOM 642 C C . ASP A 1 82 ? 14.943 -5.980 -0.519 1.00 89.00 82 ASP A C 1
ATOM 644 O O . ASP A 1 82 ? 14.052 -6.801 -0.762 1.00 89.00 82 ASP A O 1
ATOM 648 N N . ILE A 1 83 ? 15.217 -4.956 -1.318 1.00 87.69 83 ILE A N 1
ATOM 649 C CA . ILE A 1 83 ? 14.548 -4.723 -2.593 1.00 87.69 83 ILE A CA 1
ATOM 650 C C . ILE A 1 83 ? 15.641 -4.654 -3.646 1.00 87.69 83 ILE A C 1
ATOM 652 O O . ILE A 1 83 ? 16.483 -3.757 -3.634 1.00 87.69 83 ILE A O 1
ATOM 656 N N . SER A 1 84 ? 15.620 -5.611 -4.567 1.00 89.50 84 SER A N 1
ATOM 657 C CA . SER A 1 84 ? 16.546 -5.614 -5.695 1.00 89.50 84 SER A CA 1
ATOM 658 C C . SER A 1 84 ? 16.298 -4.408 -6.610 1.00 89.50 84 SER A C 1
ATOM 660 O O . SER A 1 84 ? 15.173 -3.908 -6.673 1.00 89.50 84 SER A O 1
ATOM 662 N N . PRO A 1 85 ? 17.305 -3.959 -7.383 1.00 90.50 85 PRO A N 1
ATOM 663 C CA . PRO A 1 85 ? 17.092 -2.959 -8.421 1.00 90.50 85 PRO A CA 1
ATOM 664 C C . PRO A 1 85 ? 15.949 -3.357 -9.358 1.00 90.50 85 PRO A C 1
ATOM 666 O O . PRO A 1 85 ? 15.773 -4.542 -9.666 1.00 90.50 85 PRO A O 1
ATOM 669 N N . TYR A 1 86 ? 15.204 -2.363 -9.840 1.00 89.69 86 TYR A N 1
ATOM 670 C CA . TYR A 1 86 ? 14.143 -2.605 -10.808 1.00 89.69 86 TYR A CA 1
ATOM 671 C C . TYR A 1 86 ? 14.697 -3.278 -12.066 1.00 89.69 86 TYR A C 1
ATOM 673 O O . TYR A 1 86 ? 15.680 -2.836 -12.664 1.00 89.69 86 TYR A O 1
ATOM 681 N N . ARG A 1 87 ? 14.027 -4.349 -12.475 1.00 91.06 87 ARG A N 1
ATOM 682 C CA . ARG A 1 87 ? 14.201 -5.011 -13.765 1.00 91.06 87 ARG A CA 1
ATOM 683 C C . ARG A 1 87 ? 13.093 -4.569 -14.709 1.00 91.06 87 ARG A C 1
ATOM 685 O O . ARG A 1 87 ? 12.066 -4.069 -14.261 1.00 91.06 87 ARG A O 1
ATOM 692 N N . ASN A 1 88 ? 13.309 -4.765 -16.008 1.00 92.94 88 ASN A N 1
ATOM 693 C CA . ASN A 1 88 ? 12.361 -4.416 -17.073 1.00 92.94 88 ASN A CA 1
ATOM 694 C C . ASN A 1 88 ? 11.943 -2.932 -17.096 1.00 92.94 88 ASN A C 1
ATOM 696 O O . ASN A 1 88 ? 10.882 -2.592 -17.620 1.00 92.94 88 ASN A O 1
ATOM 700 N N . VAL A 1 89 ? 12.774 -2.039 -16.548 1.00 94.44 89 VAL A N 1
ATOM 701 C CA . VAL A 1 89 ? 12.572 -0.593 -16.694 1.00 94.44 89 VAL A CA 1
ATOM 702 C C . VAL A 1 89 ? 12.686 -0.246 -18.182 1.00 94.44 89 VAL A C 1
ATOM 704 O O . VAL A 1 89 ? 13.663 -0.671 -18.803 1.00 94.44 89 VAL A O 1
ATOM 707 N N . PRO A 1 90 ? 11.712 0.475 -18.772 1.00 93.69 90 PRO A N 1
ATOM 708 C CA . PRO A 1 90 ? 11.828 0.959 -20.137 1.00 93.69 90 PRO A CA 1
ATOM 709 C C . PRO A 1 90 ? 13.116 1.733 -20.358 1.00 93.69 90 PRO A C 1
ATOM 711 O O . PRO A 1 90 ? 13.584 2.434 -19.460 1.00 93.69 90 PRO A O 1
ATOM 714 N N . LEU A 1 91 ? 13.661 1.640 -21.558 1.00 94.25 91 LEU A N 1
ATOM 715 C CA . LEU A 1 91 ? 14.760 2.491 -21.980 1.00 94.25 91 LEU A CA 1
ATOM 716 C C . LEU A 1 91 ? 14.238 3.878 -22.363 1.00 94.25 91 LEU A C 1
ATOM 718 O O . LEU A 1 91 ? 13.072 4.042 -22.736 1.00 94.25 91 LEU A O 1
ATOM 722 N N . ARG A 1 92 ? 15.102 4.889 -22.281 1.00 93.12 92 ARG A N 1
ATOM 723 C CA . ARG A 1 92 ? 14.757 6.260 -22.689 1.00 93.12 92 ARG A CA 1
ATOM 724 C C . ARG A 1 92 ? 14.376 6.323 -24.165 1.00 93.12 92 ARG A C 1
ATOM 726 O O . ARG A 1 92 ? 13.409 7.002 -24.500 1.00 93.12 92 ARG A O 1
ATOM 733 N N . SER A 1 93 ? 15.050 5.554 -25.017 1.00 93.19 93 SER A N 1
ATOM 734 C CA . SER A 1 93 ? 14.731 5.444 -26.442 1.00 93.19 93 SER A CA 1
ATOM 735 C C . SER A 1 93 ? 13.330 4.892 -26.706 1.00 93.19 93 SER A C 1
ATOM 737 O O . SER A 1 93 ? 12.637 5.375 -27.598 1.00 93.19 93 SER A O 1
ATOM 739 N N . GLU A 1 94 ? 12.869 3.922 -25.911 1.00 92.06 94 GLU A N 1
ATOM 740 C CA . GLU A 1 94 ? 11.525 3.347 -26.042 1.00 92.06 94 GLU A CA 1
ATOM 741 C C . GLU A 1 94 ? 10.440 4.367 -25.687 1.00 92.06 94 GLU A C 1
ATOM 743 O O . GLU A 1 94 ? 9.382 4.405 -26.318 1.00 92.06 94 GLU A O 1
ATOM 748 N N . VAL A 1 95 ? 10.706 5.201 -24.681 1.00 90.81 95 VAL A N 1
ATOM 749 C CA . VAL A 1 95 ? 9.818 6.301 -24.294 1.00 90.81 95 VAL A CA 1
ATOM 750 C C . VAL A 1 95 ? 9.814 7.373 -25.381 1.00 90.81 95 VAL A C 1
ATOM 752 O O . VAL A 1 95 ? 8.744 7.770 -25.838 1.00 90.81 95 VAL A O 1
ATOM 755 N N . ALA A 1 96 ? 10.991 7.779 -25.862 1.00 90.19 96 ALA A N 1
ATOM 756 C CA . ALA A 1 96 ? 11.128 8.777 -26.918 1.00 90.19 96 ALA A CA 1
ATOM 757 C C . ALA A 1 96 ? 10.447 8.343 -28.223 1.00 90.19 96 ALA A C 1
ATOM 759 O O . ALA A 1 96 ? 9.743 9.143 -28.828 1.00 90.19 96 ALA A O 1
ATOM 760 N N . ALA A 1 97 ? 10.562 7.071 -28.616 1.00 90.12 97 ALA A N 1
ATOM 761 C CA . ALA A 1 97 ? 9.886 6.532 -29.797 1.00 90.12 97 ALA A CA 1
ATOM 762 C C . ALA A 1 97 ? 8.351 6.555 -29.674 1.00 90.12 97 ALA A C 1
ATOM 764 O O . ALA A 1 97 ? 7.649 6.643 -30.682 1.00 90.12 97 ALA A O 1
ATOM 765 N N . LEU A 1 98 ? 7.815 6.475 -28.451 1.00 87.50 98 LEU A N 1
ATOM 766 C CA . LEU A 1 98 ? 6.382 6.632 -28.206 1.00 87.50 98 LEU A CA 1
ATOM 767 C C . LEU A 1 98 ? 5.947 8.101 -28.293 1.00 87.50 98 LEU A C 1
ATOM 769 O O . LEU A 1 98 ? 4.845 8.381 -28.766 1.00 87.50 98 LEU A O 1
ATOM 773 N N . GLU A 1 99 ? 6.773 9.027 -27.808 1.00 87.19 99 GLU A N 1
ATOM 774 C CA . GLU A 1 99 ? 6.451 10.456 -27.791 1.00 87.19 99 GLU A CA 1
ATOM 775 C C . GLU A 1 99 ? 6.660 11.135 -29.146 1.00 87.19 99 GLU A C 1
ATOM 777 O O . GLU A 1 99 ? 5.815 11.926 -29.565 1.00 87.19 99 GLU A O 1
ATOM 782 N N . ASN A 1 100 ? 7.742 10.787 -29.842 1.00 89.00 100 ASN A N 1
ATOM 783 C CA . ASN A 1 100 ? 8.178 11.377 -31.104 1.00 89.00 100 ASN A CA 1
ATOM 784 C C . ASN A 1 100 ? 8.516 10.262 -32.115 1.00 89.00 100 ASN A C 1
ATOM 786 O O . ASN A 1 100 ? 9.685 10.004 -32.391 1.00 89.00 100 ASN A O 1
ATOM 790 N N . PRO A 1 101 ? 7.512 9.580 -32.694 1.00 85.94 101 PRO A N 1
ATOM 791 C CA . PRO A 1 101 ? 7.736 8.425 -33.571 1.00 85.94 101 PRO A CA 1
ATOM 792 C C . PRO A 1 101 ? 8.490 8.758 -34.868 1.00 85.94 101 PRO A C 1
ATOM 794 O O . PRO A 1 101 ? 9.060 7.864 -35.492 1.00 85.94 101 PRO A O 1
ATOM 797 N N . ASP A 1 102 ? 8.488 10.030 -35.274 1.00 92.31 102 ASP A N 1
ATOM 798 C CA . ASP A 1 102 ? 9.167 10.516 -36.478 1.00 92.31 102 ASP A CA 1
ATOM 799 C C . ASP A 1 102 ? 10.628 10.939 -36.220 1.00 92.31 102 ASP A C 1
ATOM 801 O O . ASP A 1 102 ? 11.364 11.214 -37.170 1.00 92.31 102 ASP A O 1
ATOM 805 N N . GLU A 1 103 ? 11.066 10.975 -34.957 1.00 90.06 103 GLU A N 1
ATOM 806 C CA . GLU A 1 103 ? 12.424 11.352 -34.557 1.00 90.06 103 GLU A CA 1
ATOM 807 C C . GLU A 1 103 ? 13.151 10.131 -33.968 1.00 90.06 103 GLU A C 1
ATOM 809 O O . GLU A 1 103 ? 12.902 9.746 -32.823 1.00 90.06 103 GLU A O 1
ATOM 814 N N . PRO A 1 104 ? 14.037 9.469 -34.738 1.00 87.88 104 PRO A N 1
ATOM 815 C CA . PRO A 1 104 ? 14.773 8.321 -34.231 1.00 87.88 104 PRO A CA 1
ATOM 816 C C . PRO A 1 104 ? 15.734 8.744 -33.115 1.00 87.88 104 PRO A C 1
ATOM 818 O O . PRO A 1 104 ? 16.372 9.792 -33.202 1.00 87.88 104 PRO A O 1
ATOM 821 N N . TRP A 1 105 ? 15.866 7.888 -32.099 1.00 90.62 105 TRP A N 1
ATOM 822 C CA . TRP A 1 105 ? 16.820 8.078 -31.005 1.00 90.62 105 TRP A CA 1
ATOM 823 C C . TRP A 1 105 ? 18.251 8.223 -31.534 1.00 90.62 105 TRP A C 1
ATOM 825 O O . TRP A 1 105 ? 18.670 7.462 -32.414 1.00 90.62 105 TRP A O 1
ATOM 835 N N . ASP A 1 106 ? 19.004 9.174 -30.981 1.00 91.19 106 ASP A N 1
ATOM 836 C CA . ASP A 1 106 ? 20.402 9.382 -31.343 1.00 91.19 106 ASP A CA 1
ATOM 837 C C . ASP A 1 106 ? 21.260 8.211 -30.820 1.00 91.19 106 ASP A C 1
ATOM 839 O O . ASP A 1 106 ? 21.344 8.005 -29.608 1.00 91.19 106 ASP A O 1
ATOM 843 N N . PRO A 1 107 ? 21.919 7.424 -31.693 1.00 87.62 107 PRO A N 1
ATOM 844 C CA . PRO A 1 107 ? 22.761 6.312 -31.257 1.00 87.62 107 PRO A CA 1
ATOM 845 C C . PRO A 1 107 ? 23.994 6.748 -30.449 1.00 87.62 107 PRO A C 1
ATOM 847 O O . PRO A 1 107 ? 24.614 5.898 -29.807 1.00 87.62 107 PRO A O 1
ATOM 850 N N . GLU A 1 108 ? 24.379 8.028 -30.488 1.00 90.75 108 GLU A N 1
ATOM 851 C CA . GLU A 1 108 ? 25.446 8.579 -29.645 1.00 90.75 108 GLU A CA 1
ATOM 852 C C . GLU A 1 108 ? 24.952 8.927 -28.226 1.00 90.75 108 GLU A C 1
ATOM 854 O O . GLU A 1 108 ? 25.768 9.063 -27.308 1.00 90.75 108 GLU A O 1
ATOM 859 N N . GLU A 1 109 ? 23.633 9.016 -28.008 1.00 88.75 109 GLU A N 1
ATOM 860 C CA . GLU A 1 109 ? 23.044 9.293 -26.700 1.00 88.75 109 GLU A CA 1
ATOM 861 C C . GLU A 1 109 ? 22.936 8.009 -25.849 1.00 88.75 109 GLU A C 1
ATOM 863 O O . GLU A 1 109 ? 22.409 6.989 -26.309 1.00 88.75 109 GLU A O 1
ATOM 868 N N . PRO A 1 110 ? 23.408 8.021 -24.585 1.00 90.25 110 PRO A N 1
ATOM 869 C CA . PRO A 1 110 ? 23.349 6.851 -23.718 1.00 90.25 110 PRO A CA 1
ATOM 870 C C . PRO A 1 110 ? 21.903 6.451 -23.406 1.00 90.25 110 PRO A C 1
ATOM 872 O O . PRO A 1 110 ? 21.181 7.137 -22.677 1.00 90.25 110 PRO A O 1
ATOM 875 N N . ASP A 1 111 ? 21.519 5.279 -23.898 1.00 92.44 111 ASP A N 1
ATOM 876 C CA . ASP A 1 111 ? 20.181 4.727 -23.722 1.00 92.44 111 ASP A CA 1
ATOM 877 C C . ASP A 1 111 ? 20.056 3.950 -22.400 1.00 92.44 111 ASP A C 1
ATOM 879 O O . ASP A 1 111 ? 20.190 2.727 -22.324 1.00 92.44 111 ASP A O 1
ATOM 883 N N . GLY A 1 112 ? 19.910 4.708 -21.314 1.00 91.62 112 GLY A N 1
ATOM 884 C CA . GLY A 1 112 ? 19.742 4.184 -19.960 1.00 91.62 112 GLY A CA 1
ATOM 885 C C . GLY A 1 112 ? 18.282 3.902 -19.584 1.00 91.62 112 GLY A C 1
ATOM 886 O O . GLY A 1 112 ? 17.369 4.181 -20.363 1.00 91.62 112 GLY A O 1
ATOM 887 N N . PRO A 1 113 ? 18.038 3.402 -18.357 1.00 93.88 113 PRO A N 1
ATOM 888 C CA . PRO A 1 113 ? 16.683 3.269 -17.837 1.00 93.88 113 PRO A CA 1
ATOM 889 C C . PRO A 1 113 ? 15.983 4.635 -17.803 1.00 93.88 113 PRO A C 1
ATOM 891 O O . PRO A 1 113 ? 16.575 5.658 -17.429 1.00 93.88 113 PRO A O 1
ATOM 894 N N . ALA A 1 114 ? 14.720 4.639 -18.210 1.00 91.88 114 ALA A N 1
ATOM 895 C CA . ALA A 1 114 ? 13.830 5.777 -18.093 1.00 91.88 114 ALA A CA 1
ATOM 896 C C . ALA A 1 114 ? 13.454 6.022 -16.626 1.00 91.88 114 ALA A C 1
ATOM 898 O O . ALA A 1 114 ? 13.477 5.112 -15.793 1.00 91.88 114 ALA A O 1
ATOM 899 N N . ASP A 1 115 ? 13.104 7.267 -16.322 1.00 90.75 115 ASP A N 1
ATOM 900 C CA . ASP A 1 115 ? 12.607 7.640 -15.005 1.00 90.75 115 ASP A CA 1
ATOM 901 C C . ASP A 1 115 ? 11.158 7.157 -14.845 1.00 90.75 115 ASP A C 1
ATOM 903 O O . ASP A 1 115 ? 10.275 7.568 -15.595 1.00 90.75 115 ASP A O 1
ATOM 907 N N . LEU A 1 116 ? 10.907 6.264 -13.883 1.00 88.69 116 LEU A N 1
ATOM 908 C CA . LEU A 1 116 ? 9.568 5.716 -13.640 1.00 88.69 116 LEU A CA 1
ATOM 909 C C . LEU A 1 116 ? 8.573 6.775 -13.134 1.00 88.69 116 LEU A C 1
ATOM 911 O O . LEU A 1 116 ? 7.364 6.549 -13.238 1.00 88.69 116 LEU A O 1
ATOM 915 N N . ASP A 1 117 ? 9.060 7.911 -12.626 1.00 86.56 117 ASP A N 1
ATOM 916 C CA . ASP A 1 117 ? 8.222 9.042 -12.220 1.00 86.56 117 ASP A CA 1
ATOM 917 C C . ASP A 1 117 ? 7.768 9.898 -13.419 1.00 86.56 117 ASP A C 1
ATOM 919 O O . ASP A 1 117 ? 6.882 10.748 -13.280 1.00 86.56 117 ASP A O 1
ATOM 923 N N . ASP A 1 118 ? 8.315 9.659 -14.616 1.00 87.12 118 ASP A N 1
ATOM 924 C CA . ASP A 1 118 ? 7.901 10.343 -15.837 1.00 87.12 118 ASP A CA 1
ATOM 925 C C . ASP A 1 118 ? 6.511 9.871 -16.304 1.00 87.12 118 ASP A C 1
ATOM 927 O O . ASP A 1 118 ? 6.193 8.681 -16.428 1.00 87.12 118 ASP A O 1
ATOM 931 N N . TYR A 1 119 ? 5.656 10.835 -16.636 1.00 86.25 119 TYR A N 1
ATOM 932 C CA . TYR A 1 119 ? 4.335 10.575 -17.190 1.00 86.25 119 TYR A CA 1
ATOM 933 C C . TYR A 1 119 ? 4.383 9.863 -18.554 1.00 86.25 119 TYR A C 1
ATOM 935 O O . TYR A 1 119 ? 3.476 9.091 -18.887 1.00 86.25 119 TYR A O 1
ATOM 943 N N . ALA A 1 120 ? 5.424 10.099 -19.351 1.00 86.56 120 ALA A N 1
ATOM 944 C CA . ALA A 1 120 ? 5.630 9.444 -20.638 1.00 86.56 120 ALA A CA 1
ATOM 945 C C . ALA A 1 120 ? 5.806 7.926 -20.478 1.00 86.56 120 ALA A C 1
ATOM 947 O O . ALA A 1 120 ? 5.189 7.137 -21.204 1.00 86.56 120 ALA A O 1
ATOM 948 N N . VAL A 1 121 ? 6.550 7.510 -19.448 1.00 89.88 121 VAL A N 1
ATOM 949 C CA . VAL A 1 121 ? 6.749 6.101 -19.089 1.00 89.88 121 VAL A CA 1
ATOM 950 C C . VAL A 1 121 ? 5.420 5.433 -18.755 1.00 89.88 121 VAL A C 1
ATOM 952 O O . VAL A 1 121 ? 5.133 4.346 -19.257 1.00 89.88 121 VAL A O 1
ATOM 955 N N . TRP A 1 122 ? 4.546 6.101 -18.000 1.00 88.62 122 TRP A N 1
ATOM 956 C CA . TRP A 1 122 ? 3.219 5.571 -17.665 1.00 88.62 122 TRP A CA 1
ATOM 957 C C . TRP A 1 122 ? 2.383 5.186 -18.890 1.00 88.62 122 TRP A C 1
ATOM 959 O O . TRP A 1 122 ? 1.666 4.181 -18.856 1.00 88.62 122 TRP A O 1
ATOM 969 N N . LYS A 1 123 ? 2.461 5.949 -19.987 1.00 88.38 123 LYS A N 1
ATOM 970 C CA . LYS A 1 123 ? 1.746 5.613 -21.231 1.00 88.38 123 LYS A CA 1
ATOM 971 C C . LYS A 1 123 ? 2.276 4.322 -21.849 1.00 88.38 123 LYS A C 1
ATOM 973 O O . LYS A 1 123 ? 1.471 3.497 -22.278 1.00 88.38 123 LYS A O 1
ATOM 978 N N . LEU A 1 124 ? 3.596 4.139 -21.849 1.00 88.56 124 LEU A N 1
ATOM 979 C CA . LEU A 1 124 ? 4.251 2.936 -22.358 1.00 88.56 124 LEU A CA 1
ATOM 980 C C . LEU A 1 124 ? 3.908 1.707 -21.506 1.00 88.56 124 LEU A C 1
ATOM 982 O O . LEU A 1 124 ? 3.588 0.646 -22.036 1.00 88.56 124 LEU A O 1
ATOM 986 N N . LEU A 1 125 ? 3.898 1.842 -20.178 1.00 90.12 125 LEU A N 1
ATOM 987 C CA . LEU A 1 125 ? 3.578 0.728 -19.281 1.00 90.12 125 LEU A CA 1
ATOM 988 C C . LEU A 1 125 ? 2.152 0.202 -19.474 1.00 90.12 125 LEU A C 1
ATOM 990 O O . LEU A 1 125 ? 1.911 -0.993 -19.336 1.00 90.12 125 LEU A O 1
ATOM 994 N N . ARG A 1 126 ? 1.199 1.060 -19.855 1.00 87.50 126 ARG A N 1
ATOM 995 C CA . ARG A 1 126 ? -0.194 0.646 -20.095 1.00 87.50 126 ARG A CA 1
ATOM 996 C C . ARG A 1 126 ? -0.377 -0.292 -21.285 1.00 87.50 126 ARG A C 1
ATOM 998 O O . ARG A 1 126 ? -1.415 -0.948 -21.360 1.00 87.50 126 ARG A O 1
ATOM 1005 N N . THR A 1 127 ? 0.562 -0.315 -22.226 1.00 85.88 127 THR A N 1
ATOM 1006 C CA . THR A 1 127 ? 0.480 -1.152 -23.430 1.00 85.88 127 THR A CA 1
ATOM 1007 C C . THR A 1 127 ? 1.359 -2.396 -23.342 1.00 85.88 127 THR A C 1
ATOM 1009 O O . THR A 1 127 ? 1.192 -3.306 -24.155 1.00 85.88 127 THR A O 1
ATOM 1012 N N . ARG A 1 128 ? 2.253 -2.477 -22.347 1.00 87.69 128 ARG A N 1
ATOM 1013 C CA . ARG A 1 128 ? 3.108 -3.645 -22.127 1.00 87.69 128 ARG A CA 1
ATOM 1014 C C . ARG A 1 128 ? 2.335 -4.824 -21.521 1.00 87.69 128 ARG A C 1
ATOM 1016 O O . ARG A 1 128 ? 1.461 -4.628 -20.671 1.00 87.69 128 ARG A O 1
ATOM 1023 N N . PRO A 1 129 ? 2.664 -6.069 -21.909 1.00 89.12 129 PRO A N 1
ATOM 1024 C CA . PRO A 1 129 ? 2.223 -7.254 -21.188 1.00 89.12 129 PRO A CA 1
ATOM 1025 C C . PRO A 1 129 ? 2.693 -7.225 -19.732 1.00 89.12 129 PRO A C 1
ATOM 1027 O O . PRO A 1 129 ? 3.763 -6.708 -19.427 1.00 89.12 129 PRO A O 1
ATOM 1030 N N . PHE A 1 130 ? 1.937 -7.868 -18.839 1.00 84.19 130 PHE A N 1
ATOM 1031 C CA . PHE A 1 130 ? 2.272 -7.934 -17.412 1.00 84.19 130 PHE A CA 1
ATOM 1032 C C . PHE A 1 130 ? 3.695 -8.458 -17.138 1.00 84.19 130 PHE A C 1
ATOM 1034 O O . PHE A 1 130 ? 4.359 -7.969 -16.232 1.00 84.19 130 PHE A O 1
ATOM 1041 N N . ALA A 1 131 ? 4.172 -9.424 -17.931 1.00 87.19 131 ALA A N 1
ATOM 1042 C CA . ALA A 1 131 ? 5.508 -10.009 -17.781 1.00 87.19 131 ALA A CA 1
ATOM 1043 C C . ALA A 1 131 ? 6.658 -9.026 -18.087 1.00 87.19 131 ALA A C 1
ATOM 1045 O O . ALA A 1 131 ? 7.767 -9.219 -17.592 1.00 87.19 131 ALA A O 1
ATOM 1046 N N . ASP A 1 132 ? 6.383 -7.970 -18.856 1.00 88.81 132 ASP A N 1
ATOM 1047 C CA . ASP A 1 132 ? 7.370 -6.982 -19.308 1.00 88.81 132 ASP A CA 1
ATOM 1048 C C . ASP A 1 132 ? 7.270 -5.660 -18.531 1.00 88.81 132 ASP A C 1
ATOM 1050 O O . ASP A 1 132 ? 7.947 -4.678 -18.855 1.00 88.81 132 ASP A O 1
ATOM 1054 N N . LEU A 1 133 ? 6.403 -5.609 -17.515 1.00 90.75 133 LEU A N 1
ATOM 1055 C CA . LEU A 1 133 ? 6.313 -4.463 -16.622 1.00 90.75 133 LEU A CA 1
ATOM 1056 C C . LEU A 1 133 ? 7.548 -4.393 -15.711 1.00 90.75 133 LEU A C 1
ATOM 1058 O O . LEU A 1 133 ? 8.088 -5.436 -15.325 1.00 90.75 133 LEU A O 1
ATOM 1062 N N . PRO A 1 134 ? 7.972 -3.176 -15.324 1.00 92.62 134 PRO A N 1
ATOM 1063 C CA . PRO A 1 134 ? 8.990 -2.989 -14.310 1.00 92.62 134 PRO A CA 1
ATOM 1064 C C . PRO A 1 134 ? 8.623 -3.718 -13.028 1.00 92.62 134 PRO A C 1
ATOM 1066 O O . PRO A 1 134 ? 7.506 -3.590 -12.524 1.00 92.62 134 PRO A O 1
ATOM 1069 N N . TYR A 1 135 ? 9.577 -4.458 -12.482 1.00 88.88 135 TYR A N 1
ATOM 1070 C CA . TYR A 1 135 ? 9.391 -5.157 -11.220 1.00 88.88 135 TYR A CA 1
ATOM 1071 C C . TYR A 1 135 ? 10.686 -5.174 -10.419 1.00 88.88 135 TYR A C 1
ATOM 1073 O O . TYR A 1 135 ? 11.781 -5.099 -10.974 1.00 88.88 135 TYR A O 1
ATOM 1081 N N . ALA A 1 136 ? 10.555 -5.291 -9.105 1.00 88.12 136 ALA A N 1
ATOM 1082 C CA . ALA A 1 136 ? 11.664 -5.541 -8.201 1.00 88.12 136 ALA A CA 1
ATOM 1083 C C . ALA A 1 136 ? 11.380 -6.823 -7.419 1.00 88.12 136 ALA A C 1
ATOM 1085 O O 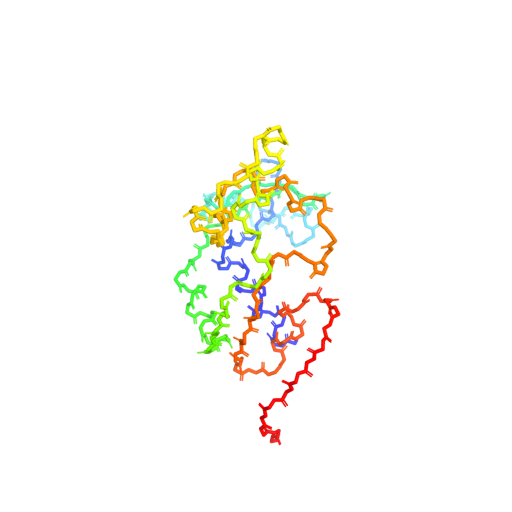. ALA A 1 136 ? 10.250 -7.072 -6.995 1.00 88.12 136 ALA A O 1
ATOM 1086 N N . GLU A 1 137 ? 12.407 -7.649 -7.243 1.00 86.25 137 GLU A N 1
ATOM 1087 C CA . GLU A 1 137 ? 12.348 -8.774 -6.314 1.00 86.25 137 GLU A CA 1
ATOM 1088 C C . GLU A 1 137 ? 12.461 -8.216 -4.893 1.00 86.25 137 GLU A C 1
ATOM 1090 O O . GLU A 1 137 ? 13.361 -7.425 -4.604 1.00 86.25 137 GLU A O 1
ATOM 1095 N N . ILE A 1 138 ? 11.538 -8.614 -4.019 1.00 83.44 138 ILE A N 1
ATOM 1096 C CA . ILE A 1 138 ? 11.541 -8.223 -2.609 1.00 83.44 138 ILE A CA 1
ATOM 1097 C C . ILE A 1 138 ? 11.833 -9.475 -1.789 1.00 83.44 138 ILE A C 1
ATOM 1099 O O . ILE A 1 138 ? 11.103 -10.465 -1.878 1.00 83.44 138 ILE A O 1
ATOM 1103 N N . ALA A 1 139 ? 12.886 -9.425 -0.981 1.00 85.75 139 ALA A N 1
ATOM 1104 C CA . ALA A 1 139 ? 13.167 -10.424 0.036 1.00 85.75 139 ALA A CA 1
ATOM 1105 C C . ALA A 1 139 ? 12.739 -9.869 1.394 1.00 85.75 139 ALA A C 1
ATOM 1107 O O . ALA A 1 139 ? 13.110 -8.755 1.755 1.00 85.75 139 ALA A O 1
ATOM 1108 N N . VAL A 1 140 ? 11.964 -10.639 2.155 1.00 83.62 140 VAL A N 1
ATOM 1109 C CA . VAL A 1 140 ? 11.550 -10.272 3.515 1.00 83.62 140 VAL A CA 1
ATOM 1110 C C . VAL A 1 140 ? 11.872 -11.403 4.480 1.00 83.62 140 VAL A C 1
ATOM 1112 O O . VAL A 1 140 ? 11.608 -12.571 4.197 1.00 83.62 140 VAL A O 1
ATOM 1115 N N . THR A 1 141 ? 12.409 -11.046 5.639 1.00 85.56 141 THR A N 1
ATOM 1116 C CA . THR A 1 141 ? 12.533 -11.937 6.790 1.00 85.56 141 THR A CA 1
ATOM 1117 C C . THR A 1 141 ? 11.469 -11.544 7.796 1.00 85.56 141 THR A C 1
ATOM 1119 O O . THR A 1 141 ? 11.396 -10.387 8.217 1.00 85.56 141 THR A O 1
ATOM 1122 N N . VAL A 1 142 ? 10.652 -12.517 8.190 1.00 84.25 142 VAL A N 1
ATOM 1123 C CA . VAL A 1 142 ? 9.614 -12.333 9.205 1.00 84.25 142 VAL A CA 1
ATOM 1124 C C . VAL A 1 142 ? 9.981 -13.049 10.498 1.00 84.25 142 VAL A C 1
ATOM 1126 O O . VAL A 1 142 ? 10.669 -14.070 10.475 1.00 84.25 142 VAL A O 1
ATOM 1129 N N . SER A 1 143 ? 9.524 -12.520 11.630 1.00 85.44 143 SER A N 1
ATOM 1130 C CA . SER A 1 143 ? 9.767 -13.118 12.949 1.00 85.44 143 SER A CA 1
ATOM 1131 C C . SER A 1 143 ? 8.994 -14.421 13.186 1.00 85.44 143 SER A C 1
ATOM 1133 O O . SER A 1 143 ? 9.429 -15.242 13.990 1.00 85.44 143 SER A O 1
ATOM 1135 N N . ASP A 1 144 ? 7.889 -14.637 12.467 1.00 82.75 144 ASP A N 1
ATOM 1136 C CA . ASP A 1 144 ? 7.079 -15.859 12.502 1.00 82.75 144 ASP A CA 1
ATOM 1137 C C . ASP A 1 144 ? 6.504 -16.154 11.104 1.00 82.75 144 ASP A C 1
ATOM 1139 O O . ASP A 1 144 ? 6.015 -15.256 10.413 1.00 82.75 144 ASP A O 1
ATOM 1143 N N . ALA A 1 145 ? 6.546 -17.419 10.673 1.00 78.31 145 ALA A N 1
ATOM 1144 C CA . ALA A 1 145 ? 6.056 -17.834 9.357 1.00 78.31 145 ALA A CA 1
ATOM 1145 C C . ALA A 1 145 ? 4.547 -17.584 9.165 1.00 78.31 145 ALA A C 1
ATOM 1147 O O . ALA A 1 145 ? 4.097 -17.394 8.034 1.00 78.31 145 ALA A O 1
ATOM 1148 N N . GLY A 1 146 ? 3.764 -17.527 10.246 1.00 78.56 146 GLY A N 1
ATOM 1149 C CA . GLY A 1 146 ? 2.337 -17.218 10.208 1.00 78.56 146 GLY A CA 1
ATOM 1150 C C . GLY A 1 146 ? 2.018 -15.816 9.673 1.00 78.56 146 GLY A C 1
ATOM 1151 O O . GLY A 1 146 ? 0.914 -15.593 9.179 1.00 78.56 146 GLY A O 1
ATOM 1152 N N . TYR A 1 147 ? 2.971 -14.877 9.689 1.00 77.69 147 TYR A N 1
ATOM 1153 C CA . TYR A 1 147 ? 2.778 -13.559 9.072 1.00 77.69 147 TYR A CA 1
ATOM 1154 C C . TYR A 1 147 ? 2.763 -13.613 7.533 1.00 77.69 147 TYR A C 1
ATOM 1156 O O . TYR A 1 147 ? 2.161 -12.739 6.906 1.00 77.69 147 TYR A O 1
ATOM 1164 N N . LEU A 1 148 ? 3.355 -14.642 6.908 1.00 75.00 148 LEU A N 1
ATOM 1165 C CA . LEU A 1 148 ? 3.449 -14.748 5.444 1.00 75.00 148 LEU A CA 1
ATOM 1166 C C . LEU A 1 148 ? 2.079 -14.888 4.770 1.00 75.00 148 LEU A C 1
ATOM 1168 O 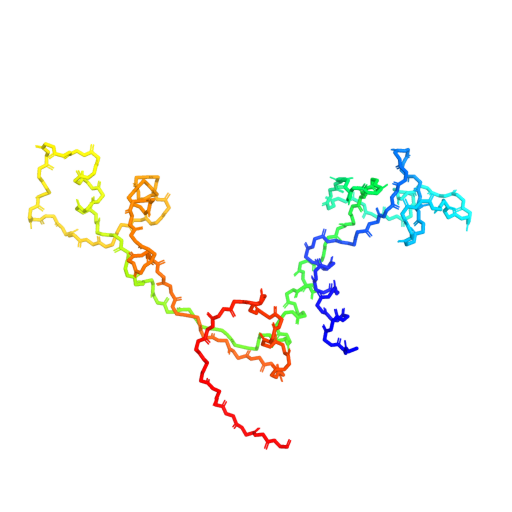O . LEU A 1 148 ? 1.850 -14.280 3.727 1.00 75.00 148 LEU A O 1
ATOM 1172 N N . GLU A 1 149 ? 1.152 -15.642 5.372 1.00 70.25 149 GLU A N 1
ATOM 1173 C CA . GLU A 1 149 ? -0.208 -15.822 4.837 1.00 70.25 149 GLU A CA 1
ATOM 1174 C C . GLU A 1 149 ? -0.944 -14.480 4.697 1.00 70.25 149 GLU A C 1
ATOM 1176 O O . GLU A 1 149 ? -1.663 -14.241 3.726 1.00 70.25 149 GLU A O 1
ATOM 1181 N N . HIS A 1 150 ? -0.720 -13.575 5.646 1.00 69.44 150 HIS A N 1
ATOM 1182 C CA . HIS A 1 150 ? -1.381 -12.278 5.691 1.00 69.44 150 HIS A CA 1
ATOM 1183 C C . HIS A 1 150 ? -0.696 -11.215 4.828 1.00 69.44 150 HIS A C 1
ATOM 1185 O O . HIS A 1 150 ? -1.389 -10.362 4.276 1.00 69.44 150 HIS A O 1
ATOM 1191 N N . MET A 1 151 ? 0.631 -11.274 4.659 1.00 67.88 151 MET A N 1
ATOM 1192 C CA . MET A 1 151 ? 1.359 -10.341 3.786 1.00 67.88 151 MET A CA 1
ATOM 1193 C C . MET A 1 151 ? 0.947 -10.465 2.319 1.00 67.88 151 MET A C 1
ATOM 1195 O O . MET A 1 151 ? 0.965 -9.479 1.587 1.00 67.88 151 MET A O 1
ATOM 1199 N N . VAL A 1 152 ? 0.568 -11.665 1.881 1.00 64.94 152 VAL A N 1
ATOM 1200 C CA . VAL A 1 152 ? 0.337 -11.940 0.459 1.00 64.94 152 VAL A CA 1
ATOM 1201 C C . VAL A 1 152 ? -1.122 -11.802 0.025 1.00 64.94 152 VAL A C 1
ATOM 1203 O O . VAL A 1 152 ? -1.400 -11.994 -1.151 1.00 64.94 152 VAL A O 1
ATOM 1206 N N . ALA A 1 153 ? -2.058 -11.478 0.927 1.00 59.88 153 ALA A N 1
ATOM 1207 C CA . ALA A 1 153 ? -3.464 -11.159 0.624 1.00 59.88 153 ALA A CA 1
ATOM 1208 C C . ALA A 1 153 ? -4.161 -12.086 -0.411 1.00 59.88 153 ALA A C 1
ATOM 1210 O O . ALA A 1 153 ? -4.984 -11.638 -1.208 1.00 59.88 153 ALA A O 1
ATOM 1211 N N . GLY A 1 154 ? -3.830 -13.384 -0.427 1.00 50.72 154 GLY A N 1
ATOM 1212 C CA . GLY A 1 154 ? -4.395 -14.353 -1.380 1.00 50.72 154 GLY A CA 1
ATOM 1213 C C . GLY A 1 154 ? -3.797 -14.333 -2.797 1.00 50.72 154 GLY A C 1
ATOM 1214 O O . GLY A 1 154 ? -4.350 -14.966 -3.699 1.00 50.72 154 GLY A O 1
ATOM 1215 N N . MET A 1 155 ? -2.674 -13.647 -3.020 1.00 52.50 155 MET A N 1
ATOM 1216 C CA . MET A 1 155 ? -1.904 -13.727 -4.265 1.00 52.50 155 MET A CA 1
ATOM 1217 C C . MET A 1 155 ? -1.390 -15.158 -4.499 1.00 52.50 155 MET A C 1
ATOM 1219 O O . MET A 1 155 ? -1.115 -15.902 -3.558 1.00 52.50 155 MET A O 1
ATOM 1223 N N . ARG A 1 156 ? -1.247 -15.557 -5.770 1.00 45.56 156 ARG A N 1
ATOM 1224 C CA . ARG A 1 156 ? -0.554 -16.797 -6.160 1.00 45.56 156 ARG A CA 1
ATOM 1225 C C . ARG A 1 156 ? 0.928 -16.493 -6.336 1.00 45.56 156 ARG A C 1
ATOM 1227 O O . ARG A 1 156 ? 1.273 -15.624 -7.127 1.00 45.56 156 ARG A O 1
ATOM 1234 N N . TRP A 1 157 ? 1.788 -17.226 -5.643 1.00 51.38 157 TRP A N 1
ATOM 1235 C CA . TRP A 1 157 ? 3.236 -17.037 -5.689 1.00 51.38 157 TRP A CA 1
ATOM 1236 C C . TRP A 1 157 ? 3.960 -18.381 -5.588 1.00 51.38 157 TRP A C 1
ATOM 1238 O O . TRP A 1 157 ? 3.399 -19.371 -5.114 1.00 51.38 157 TRP A O 1
ATOM 1248 N N . ALA A 1 158 ? 5.205 -18.407 -6.062 1.00 48.22 158 ALA A N 1
ATOM 1249 C CA . ALA A 1 158 ? 6.160 -19.468 -5.779 1.00 48.22 158 ALA A CA 1
ATOM 1250 C C . ALA A 1 158 ? 7.027 -19.008 -4.600 1.00 48.22 158 ALA A C 1
ATOM 1252 O O . ALA A 1 158 ? 7.585 -17.914 -4.638 1.00 48.22 158 ALA A O 1
ATOM 1253 N N . THR A 1 159 ? 7.104 -19.824 -3.551 1.00 54.19 159 THR A N 1
ATOM 1254 C CA . THR A 1 159 ? 7.895 -19.538 -2.350 1.00 54.19 159 THR A CA 1
ATOM 1255 C C . THR A 1 159 ? 9.074 -20.483 -2.230 1.00 54.19 159 THR A C 1
ATOM 1257 O O . THR A 1 159 ? 8.947 -21.665 -2.550 1.00 54.19 159 THR A O 1
ATOM 1260 N N . THR A 1 160 ? 10.183 -19.985 -1.694 1.00 55.12 160 THR A N 1
ATOM 1261 C CA . THR A 1 160 ? 11.280 -20.812 -1.193 1.00 55.12 160 THR A CA 1
ATOM 1262 C C . THR A 1 160 ? 11.470 -20.464 0.277 1.00 55.12 160 THR A C 1
ATOM 1264 O O . THR A 1 160 ? 11.902 -19.362 0.600 1.00 55.12 160 THR A O 1
ATOM 1267 N N . MET A 1 161 ? 11.130 -21.390 1.178 1.00 57.06 161 MET A N 1
ATOM 1268 C CA . MET A 1 161 ? 11.351 -21.219 2.616 1.00 57.06 161 MET A CA 1
ATOM 1269 C C . MET A 1 161 ? 12.727 -21.771 2.994 1.00 57.06 161 MET A C 1
ATOM 1271 O O . MET A 1 161 ? 13.022 -22.937 2.736 1.00 57.06 161 MET A O 1
ATOM 1275 N N . THR A 1 162 ? 13.551 -20.959 3.652 1.00 60.56 162 THR A N 1
ATOM 1276 C CA . THR A 1 162 ? 14.823 -21.393 4.243 1.00 60.56 162 THR A CA 1
ATOM 1277 C C . THR A 1 162 ? 14.808 -21.109 5.741 1.00 60.56 162 THR A C 1
ATOM 1279 O O . THR A 1 162 ? 14.674 -19.958 6.145 1.00 60.56 162 THR A O 1
ATOM 1282 N N . GLY A 1 163 ? 14.933 -22.144 6.574 1.00 61.91 163 GLY A N 1
ATOM 1283 C CA . GLY A 1 163 ? 14.907 -22.020 8.034 1.00 61.91 163 GLY A CA 1
ATOM 1284 C C . GLY A 1 163 ? 14.865 -23.381 8.730 1.00 61.91 163 GLY A C 1
ATOM 1285 O O . GLY A 1 163 ? 14.675 -24.405 8.078 1.00 61.91 163 GLY A O 1
ATOM 1286 N N . HIS A 1 164 ? 15.084 -23.405 10.046 1.00 50.34 164 HIS A N 1
ATOM 1287 C CA . HIS A 1 164 ? 14.909 -24.611 10.863 1.00 50.34 164 HIS A CA 1
ATOM 1288 C C . HIS A 1 164 ? 13.505 -24.592 11.471 1.00 50.34 164 HIS A C 1
ATOM 1290 O O . HIS A 1 164 ? 13.153 -23.644 12.169 1.00 50.34 164 HIS A O 1
ATOM 1296 N N . VAL A 1 165 ? 12.706 -25.619 11.182 1.00 51.66 165 VAL A N 1
ATOM 1297 C CA . VAL A 1 165 ? 11.413 -25.833 11.843 1.00 51.66 165 VAL A CA 1
ATOM 1298 C C . VAL A 1 165 ? 11.702 -26.616 13.122 1.00 51.66 165 VAL A C 1
ATOM 1300 O O . VAL A 1 165 ? 12.185 -27.746 13.036 1.00 51.66 165 VAL A O 1
ATOM 1303 N N . CYS A 1 166 ? 11.483 -25.994 14.278 1.00 40.31 166 CYS A N 1
ATOM 1304 C CA . CYS A 1 166 ? 11.577 -26.643 15.588 1.00 40.31 166 CYS A CA 1
ATOM 1305 C C . CYS A 1 166 ? 10.212 -27.177 16.022 1.00 40.31 166 CYS A C 1
ATOM 1307 O O . CYS A 1 166 ? 9.211 -26.456 15.806 1.00 40.31 166 CYS A O 1
#

pLDDT: mean 84.71, std 12.1, range [40.31, 97.38]

Radius of gyration: 23.78 Å; chains: 1; bounding box: 53×41×64 Å